Protein AF-A0A944BXS2-F1 (afdb_monomer)

Mean predicted aligned error: 5.57 Å

Solvent-accessible surface area (backbone atoms only — not comparable to full-atom values): 3165 Å² total; per-residue (Å²): 133,82,77,56,68,67,58,54,53,53,51,50,53,50,52,55,50,30,16,55,75,72,72,42,91,80,56,99,67,84,56,84,87,54,51,71,67,57,57,47,52,28,56,49,41,52,50,56,76,73,101

pLDDT: mean 83.99, std 10.34, range [45.31, 92.38]

Nearest PDB structures (foldseek):
  6mte-assembly1_v  TM=6.551E-01  e=4.555E+00  Oryctolagus cuniculus

Foldseek 3Di:
DDPPVVVVVVVVVLLCVLLVVVVHDDDPDDPVVDDPVSVVSSVVSSVVVVD

Secondary structure (DSSP, 8-state):
----HHHHHHHHHHHHHHHHHTT----SS--TTS-HHHHHHHHHHHHHHH-

Structure (mmCIF, N/CA/C/O backbone):
data_AF-A0A944BXS2-F1
#
_entry.id   AF-A0A944BXS2-F1
#
loop_
_atom_site.group_PDB
_atom_site.id
_atom_site.type_symbol
_atom_site.label_atom_id
_atom_site.label_alt_id
_atom_site.label_comp_id
_atom_site.label_asym_id
_atom_site.label_entity_id
_atom_s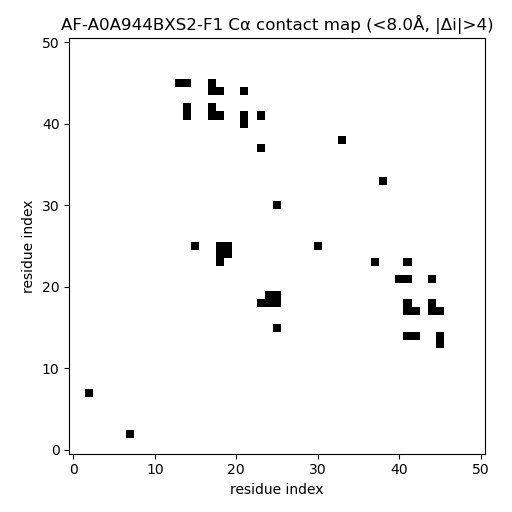ite.label_seq_id
_atom_site.pdbx_PDB_ins_code
_atom_site.Cartn_x
_atom_site.Cartn_y
_atom_site.Cartn_z
_atom_site.occupancy
_atom_site.B_iso_or_equiv
_atom_site.auth_seq_id
_atom_site.auth_comp_id
_atom_site.auth_asym_id
_atom_site.auth_atom_id
_atom_site.pdbx_PDB_model_num
ATOM 1 N N . MET A 1 1 ? 21.167 -7.775 -9.595 1.00 45.31 1 MET A N 1
ATOM 2 C CA . MET A 1 1 ? 19.883 -7.428 -10.241 1.00 45.31 1 MET A CA 1
ATOM 3 C C . MET A 1 1 ? 19.514 -6.020 -9.812 1.00 45.31 1 MET A C 1
ATOM 5 O O . MET A 1 1 ? 18.983 -5.838 -8.724 1.00 45.31 1 MET A O 1
ATOM 9 N N . ALA A 1 2 ? 19.926 -5.019 -10.590 1.00 52.28 2 ALA A N 1
ATOM 10 C CA . ALA A 1 2 ? 19.617 -3.628 -10.292 1.00 52.28 2 ALA A CA 1
ATOM 11 C C . ALA A 1 2 ? 18.108 -3.431 -10.451 1.00 52.28 2 ALA A C 1
ATOM 13 O O . ALA A 1 2 ? 17.552 -3.680 -11.518 1.00 52.28 2 ALA A O 1
ATOM 14 N N . THR A 1 3 ? 1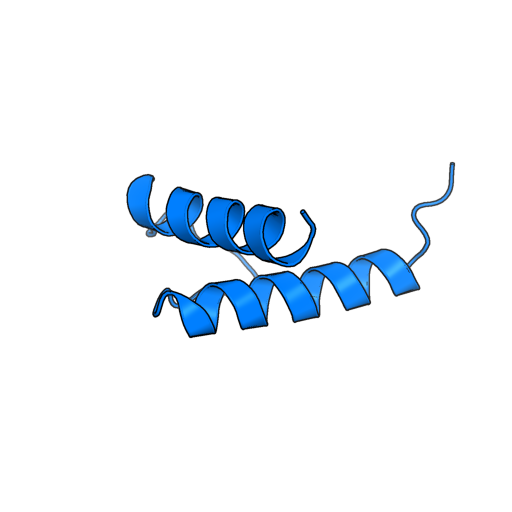7.442 -3.034 -9.372 1.00 54.78 3 THR A N 1
ATOM 15 C CA . THR A 1 3 ? 16.086 -2.502 -9.437 1.00 54.78 3 THR A CA 1
ATOM 16 C C . THR A 1 3 ? 16.110 -1.342 -10.419 1.00 54.78 3 THR A C 1
ATOM 18 O O . THR A 1 3 ? 16.771 -0.344 -10.136 1.00 54.78 3 THR A O 1
ATOM 21 N N . VAL A 1 4 ? 15.450 -1.491 -11.562 1.00 68.88 4 VAL A N 1
ATOM 22 C CA . VAL A 1 4 ? 15.341 -0.432 -12.565 1.00 68.88 4 VAL A CA 1
ATOM 23 C C . VAL A 1 4 ? 14.639 0.748 -11.875 1.00 68.88 4 VAL A C 1
ATOM 25 O O . VAL A 1 4 ? 13.503 0.571 -11.420 1.00 68.88 4 VAL A O 1
ATOM 28 N N . PRO A 1 5 ? 15.305 1.894 -11.655 1.00 72.94 5 PRO A N 1
ATOM 29 C CA . PRO A 1 5 ? 14.716 3.007 -10.911 1.00 72.94 5 PRO A CA 1
ATOM 30 C C . PRO A 1 5 ? 13.412 3.499 -11.559 1.00 72.94 5 PRO A C 1
ATOM 32 O O . PRO A 1 5 ? 12.469 3.833 -10.844 1.00 72.94 5 PRO A O 1
ATOM 35 N N . GLU A 1 6 ? 13.299 3.397 -12.883 1.00 73.69 6 GLU A N 1
ATOM 36 C CA . GLU A 1 6 ? 12.079 3.678 -13.641 1.00 73.69 6 GLU A CA 1
ATOM 37 C C . GLU A 1 6 ? 10.913 2.758 -13.244 1.00 73.69 6 GLU A C 1
ATOM 39 O O . GLU A 1 6 ? 9.781 3.217 -13.085 1.00 73.69 6 GLU A O 1
ATOM 44 N N . ALA A 1 7 ? 11.177 1.470 -12.998 1.00 78.00 7 ALA A N 1
ATOM 45 C CA . ALA A 1 7 ? 10.143 0.535 -12.557 1.00 78.00 7 ALA A CA 1
ATOM 46 C C . ALA A 1 7 ? 9.641 0.875 -11.146 1.00 78.00 7 ALA A C 1
ATOM 48 O O . ALA A 1 7 ? 8.453 0.746 -10.866 1.00 78.00 7 ALA A O 1
ATOM 49 N N . LYS A 1 8 ? 10.512 1.367 -10.254 1.00 80.62 8 LYS A N 1
ATOM 50 C CA . LYS A 1 8 ? 10.089 1.830 -8.920 1.00 80.62 8 LYS A CA 1
ATOM 51 C C . LYS A 1 8 ? 9.172 3.045 -8.998 1.00 80.62 8 LYS A C 1
ATOM 53 O O . LYS A 1 8 ? 8.229 3.140 -8.216 1.00 80.62 8 LYS A O 1
ATOM 58 N N . GLU A 1 9 ? 9.443 3.975 -9.906 1.00 83.88 9 GLU A N 1
ATOM 59 C CA . GLU A 1 9 ? 8.619 5.173 -10.055 1.00 83.88 9 GLU A CA 1
ATOM 60 C C . GLU A 1 9 ? 7.245 4.842 -10.649 1.00 83.88 9 GLU A C 1
ATOM 62 O O . GLU A 1 9 ? 6.225 5.290 -10.122 1.00 83.88 9 GLU A O 1
ATOM 67 N N . ALA A 1 10 ? 7.209 3.983 -11.673 1.00 84.88 10 ALA A N 1
ATOM 68 C CA . ALA A 1 10 ? 5.968 3.473 -12.251 1.00 84.88 10 ALA A CA 1
ATOM 69 C C . ALA A 1 10 ? 5.118 2.729 -11.207 1.00 84.88 10 ALA A C 1
ATOM 71 O O . ALA A 1 10 ? 3.932 3.014 -11.058 1.00 84.88 10 ALA A O 1
ATOM 72 N N . LEU A 1 11 ? 5.736 1.848 -10.412 1.00 85.31 11 LEU A N 1
ATOM 73 C CA . LEU A 1 11 ? 5.052 1.127 -9.333 1.00 85.31 11 LEU A CA 1
ATOM 74 C C . LEU A 1 11 ? 4.532 2.060 -8.232 1.00 85.31 11 LEU A C 1
ATOM 76 O O . LEU A 1 11 ? 3.469 1.809 -7.668 1.00 85.31 11 LEU A O 1
ATOM 80 N N . ASN A 1 12 ? 5.250 3.141 -7.918 1.00 86.75 12 ASN A N 1
ATOM 81 C CA . ASN A 1 12 ? 4.778 4.130 -6.950 1.00 86.75 12 ASN A CA 1
ATOM 82 C C . ASN A 1 12 ? 3.559 4.897 -7.469 1.00 86.75 12 ASN A C 1
ATOM 84 O O . ASN A 1 12 ? 2.605 5.057 -6.713 1.00 86.75 12 ASN A O 1
ATOM 88 N N . LYS A 1 13 ? 3.559 5.332 -8.736 1.00 87.88 13 LYS A N 1
ATOM 89 C CA . LYS A 1 13 ? 2.385 5.980 -9.352 1.00 87.88 13 LYS A CA 1
ATOM 90 C C . LYS A 1 13 ? 1.182 5.044 -9.327 1.00 87.88 13 LYS A C 1
ATOM 92 O O . LYS A 1 13 ? 0.143 5.397 -8.782 1.00 87.88 13 LYS A O 1
ATOM 97 N N . PHE A 1 14 ? 1.391 3.810 -9.767 1.00 89.00 14 PHE A N 1
ATOM 98 C CA . PHE A 1 14 ? 0.365 2.779 -9.795 1.00 89.00 14 PHE A CA 1
ATOM 99 C C . PHE A 1 14 ? -0.237 2.482 -8.415 1.00 89.00 14 PHE A C 1
ATOM 101 O O . PHE A 1 14 ? -1.449 2.401 -8.246 1.00 89.00 14 PHE A O 1
ATOM 108 N N . LYS A 1 15 ? 0.605 2.385 -7.382 1.00 86.38 15 LYS A N 1
ATOM 109 C CA . LYS A 1 15 ? 0.149 2.214 -5.999 1.00 86.38 15 LYS A CA 1
ATOM 110 C C . LYS A 1 15 ? -0.735 3.377 -5.528 1.00 86.38 15 LYS A C 1
ATOM 112 O O . LYS A 1 15 ? -1.694 3.145 -4.798 1.00 86.38 15 LYS A O 1
ATOM 117 N N . MET A 1 16 ? -0.395 4.614 -5.892 1.00 91.06 16 MET A N 1
ATOM 118 C CA . MET A 1 16 ? -1.155 5.808 -5.498 1.00 91.06 16 MET A CA 1
ATOM 119 C C . MET A 1 16 ? -2.494 5.900 -6.240 1.00 91.06 16 MET A C 1
ATOM 121 O O . MET A 1 16 ? -3.492 6.316 -5.650 1.00 91.06 16 MET A O 1
ATOM 125 N N . GLU A 1 17 ? -2.534 5.469 -7.500 1.00 89.56 17 GLU A N 1
ATOM 126 C CA . GLU A 1 17 ? -3.764 5.347 -8.289 1.00 89.56 17 GLU A CA 1
ATOM 127 C C . GLU A 1 17 ? -4.692 4.286 -7.694 1.00 89.56 17 GLU A C 1
ATOM 129 O O . GLU A 1 17 ? -5.806 4.618 -7.295 1.00 89.56 17 GLU A O 1
ATOM 134 N N . ALA A 1 18 ? -4.192 3.063 -7.483 1.00 90.81 18 ALA A N 1
ATOM 135 C CA . ALA A 1 18 ? -4.952 1.974 -6.865 1.00 90.81 18 ALA A CA 1
ATOM 136 C C 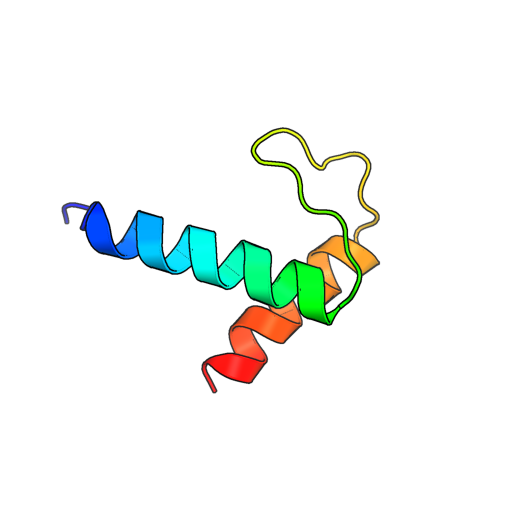. ALA A 1 18 ? -5.506 2.360 -5.483 1.00 90.81 18 ALA A C 1
ATOM 138 O O . ALA A 1 18 ? -6.607 1.967 -5.107 1.00 90.81 18 ALA A O 1
ATOM 139 N N . ALA A 1 19 ? -4.754 3.155 -4.715 1.00 90.88 19 ALA A N 1
ATOM 140 C CA . ALA A 1 19 ? -5.209 3.677 -3.433 1.00 90.88 19 ALA A CA 1
ATOM 141 C C . ALA A 1 19 ? -6.351 4.685 -3.564 1.00 90.88 19 ALA A C 1
ATOM 143 O O . ALA A 1 19 ? -7.318 4.631 -2.802 1.00 90.88 19 ALA A O 1
ATOM 144 N N . SER A 1 20 ? -6.239 5.578 -4.545 1.00 90.56 20 SER A N 1
ATOM 145 C CA . SER A 1 20 ? -7.248 6.592 -4.838 1.00 90.56 20 SER A CA 1
ATOM 146 C C . SER A 1 20 ? -8.552 5.951 -5.314 1.00 90.56 20 SER A C 1
ATOM 148 O O . SER A 1 20 ? -9.624 6.368 -4.882 1.00 90.56 20 SER A O 1
ATOM 150 N N . GLU A 1 21 ? -8.470 4.887 -6.116 1.00 89.75 21 GLU A N 1
ATOM 151 C CA . GLU A 1 21 ? -9.630 4.124 -6.595 1.00 89.75 21 GLU A CA 1
ATOM 152 C C . GLU A 1 21 ? -10.410 3.445 -5.463 1.00 89.75 21 GLU A C 1
ATOM 154 O O . GLU A 1 21 ? -11.640 3.448 -5.467 1.00 89.75 21 GLU A O 1
ATOM 159 N N . VAL A 1 22 ? -9.720 2.913 -4.448 1.00 90.06 22 VAL A N 1
ATOM 160 C CA . VAL A 1 22 ? -10.376 2.317 -3.266 1.00 90.06 22 VAL A CA 1
ATOM 161 C C . VAL A 1 22 ? -10.713 3.333 -2.171 1.00 90.06 22 VAL A C 1
ATOM 163 O O . VAL A 1 22 ? -11.165 2.943 -1.092 1.00 90.06 22 VAL A O 1
ATOM 166 N N . GLY A 1 23 ? -10.473 4.627 -2.408 1.00 89.06 23 GLY A N 1
ATOM 167 C CA . GLY A 1 23 ? -10.725 5.695 -1.438 1.00 89.06 23 GLY A CA 1
ATOM 168 C C . GLY A 1 23 ? -9.834 5.631 -0.191 1.00 89.06 23 GLY A C 1
ATOM 169 O O . GLY A 1 23 ? -10.222 6.111 0.876 1.00 89.06 23 GLY A O 1
ATOM 170 N N . VAL A 1 24 ? -8.649 5.021 -0.289 1.00 9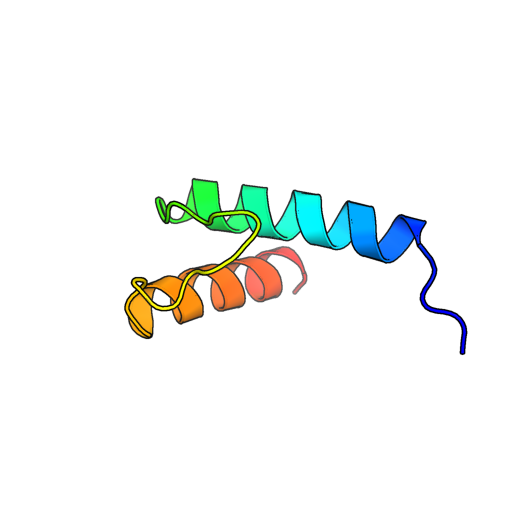1.19 24 VAL A N 1
ATOM 171 C CA . VAL A 1 24 ? -7.671 4.948 0.803 1.00 91.19 24 VAL A CA 1
ATOM 172 C C . VAL A 1 24 ? -6.619 6.031 0.610 1.00 91.19 24 VAL A C 1
ATOM 174 O O . VAL A 1 24 ? -5.901 6.062 -0.385 1.00 91.19 24 VAL A O 1
ATOM 177 N N . ASN A 1 25 ? -6.482 6.905 1.605 1.00 86.69 25 ASN A N 1
ATOM 178 C CA . ASN A 1 25 ? -5.457 7.941 1.589 1.00 86.69 25 ASN A CA 1
ATOM 179 C C . ASN A 1 25 ? -4.090 7.357 1.977 1.00 86.69 25 ASN A C 1
ATOM 181 O O . ASN A 1 25 ? -3.778 7.201 3.159 1.00 86.69 25 ASN A O 1
ATOM 185 N N . LEU A 1 26 ? -3.293 7.023 0.966 1.00 86.50 26 LEU A N 1
ATOM 186 C CA . LEU A 1 26 ? -1.934 6.521 1.120 1.00 86.50 26 LEU A CA 1
ATOM 187 C C . LEU A 1 26 ? -0.930 7.674 1.131 1.00 86.50 26 LEU A C 1
ATOM 189 O O . LEU A 1 26 ? -0.843 8.466 0.197 1.00 86.50 26 LEU A O 1
ATOM 193 N N . LYS A 1 27 ? -0.127 7.745 2.189 1.00 85.62 27 LYS A N 1
ATOM 194 C CA . LYS A 1 27 ? 0.916 8.757 2.370 1.00 85.62 27 LYS A CA 1
ATOM 195 C C . LYS A 1 27 ? 2.241 8.239 1.807 1.00 85.62 27 LYS A C 1
ATOM 197 O O . LYS A 1 27 ? 2.581 7.066 1.995 1.00 85.62 27 LYS A O 1
ATOM 202 N N . GLN A 1 28 ? 3.048 9.104 1.187 1.00 81.44 28 GLN A N 1
ATOM 203 C CA . GLN A 1 28 ? 4.463 8.799 0.931 1.00 81.44 28 GLN A CA 1
ATOM 204 C C . GLN A 1 28 ? 5.231 8.846 2.257 1.00 81.44 28 GLN A C 1
ATOM 206 O O . GLN A 1 28 ? 5.773 9.872 2.651 1.00 81.44 28 GLN A O 1
ATOM 211 N N . GLY A 1 29 ? 5.216 7.730 2.983 1.00 83.88 29 GLY A N 1
ATOM 212 C CA . GLY A 1 29 ? 5.830 7.619 4.299 1.00 83.88 29 GLY A CA 1
ATOM 213 C C . GLY A 1 29 ? 5.123 6.586 5.166 1.00 83.88 29 GLY A C 1
ATOM 214 O O . GLY A 1 29 ? 4.760 5.502 4.702 1.00 83.88 29 GLY A O 1
ATOM 215 N N . TYR A 1 30 ? 4.940 6.920 6.440 1.00 80.69 30 TYR A N 1
ATOM 216 C CA . TYR A 1 30 ? 4.288 6.038 7.397 1.00 80.69 30 TYR A CA 1
ATOM 217 C C . TYR A 1 30 ? 2.783 5.936 7.128 1.00 80.69 30 TYR A C 1
ATOM 219 O O . TYR A 1 30 ? 2.094 6.947 7.024 1.00 80.69 30 TYR A O 1
ATOM 227 N N . ASN A 1 31 ? 2.298 4.699 7.028 1.00 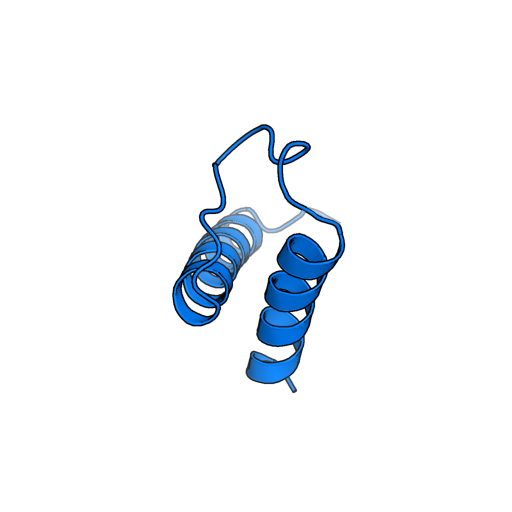86.38 31 ASN A N 1
ATOM 228 C CA . ASN A 1 31 ? 0.886 4.353 6.851 1.00 86.38 31 ASN A CA 1
ATOM 229 C C . ASN A 1 31 ? 0.423 3.342 7.914 1.00 86.38 31 ASN A C 1
ATOM 231 O O . ASN A 1 31 ? -0.502 2.572 7.677 1.00 86.38 31 ASN A O 1
ATOM 235 N N . GLY A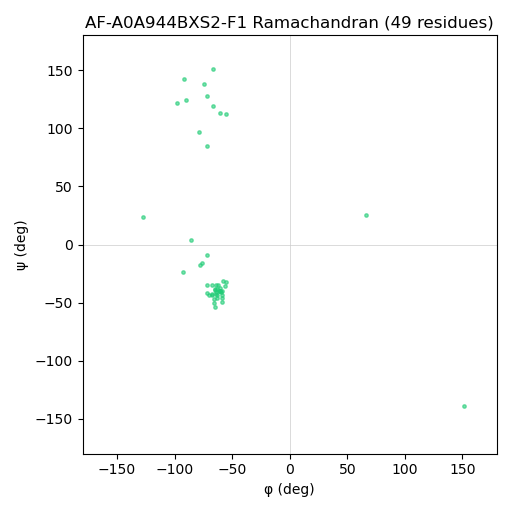 1 32 ? 1.103 3.277 9.065 1.00 84.06 32 GLY A N 1
ATOM 236 C CA . GLY A 1 32 ? 0.737 2.344 10.137 1.00 84.06 32 GLY A CA 1
ATOM 237 C C . GLY A 1 32 ? -0.555 2.722 10.865 1.00 84.06 32 GLY A C 1
ATOM 238 O O . GLY A 1 32 ? -1.063 1.926 11.644 1.00 84.06 32 GLY A O 1
ATOM 239 N N . ASP A 1 33 ? -1.100 3.909 10.587 1.00 88.69 33 ASP A N 1
ATOM 240 C CA . ASP A 1 33 ? -2.450 4.325 10.967 1.00 88.69 33 ASP A CA 1
ATOM 241 C C . ASP A 1 33 ? -3.553 3.700 10.094 1.00 88.69 33 ASP A C 1
ATOM 243 O O . ASP A 1 33 ? -4.720 3.714 10.484 1.00 88.69 33 ASP A O 1
ATOM 247 N N . LEU A 1 34 ? -3.211 3.132 8.930 1.00 88.69 34 LEU A N 1
ATOM 248 C CA . LEU A 1 34 ? -4.182 2.435 8.091 1.00 88.69 34 LEU A CA 1
ATOM 249 C C . LEU A 1 34 ? -4.541 1.082 8.699 1.00 88.69 34 LEU A C 1
ATOM 251 O O . LEU A 1 34 ? -3.686 0.309 9.133 1.00 88.69 34 LEU A O 1
ATOM 255 N N . THR A 1 35 ? -5.827 0.748 8.651 1.00 90.62 35 THR A N 1
ATOM 256 C CA . THR A 1 35 ? -6.274 -0.590 9.040 1.00 90.62 35 THR A CA 1
ATOM 257 C C . THR A 1 35 ? -5.744 -1.639 8.060 1.00 90.62 35 THR A C 1
ATOM 259 O O . THR A 1 35 ? -5.593 -1.376 6.862 1.00 90.62 35 THR A O 1
ATOM 262 N N . SER A 1 36 ? -5.536 -2.873 8.531 1.00 89.31 36 SER A N 1
ATOM 263 C CA . SER A 1 36 ? -5.109 -3.990 7.672 1.00 89.31 36 SER A CA 1
ATOM 264 C C . SER A 1 36 ? -6.050 -4.201 6.482 1.00 89.31 36 SER A C 1
ATOM 266 O O . SER A 1 36 ? -5.599 -4.556 5.397 1.00 89.31 36 SER A O 1
ATOM 268 N N . LYS A 1 37 ? -7.348 -3.918 6.662 1.00 90.19 37 LYS A N 1
ATOM 269 C CA . LYS A 1 37 ? -8.347 -3.955 5.589 1.00 90.19 37 LYS A CA 1
ATOM 270 C C . LYS A 1 37 ? -8.048 -2.923 4.502 1.00 90.19 37 LYS A C 1
ATOM 272 O O . LYS A 1 37 ? -8.076 -3.273 3.333 1.00 90.19 37 LYS A O 1
ATOM 277 N N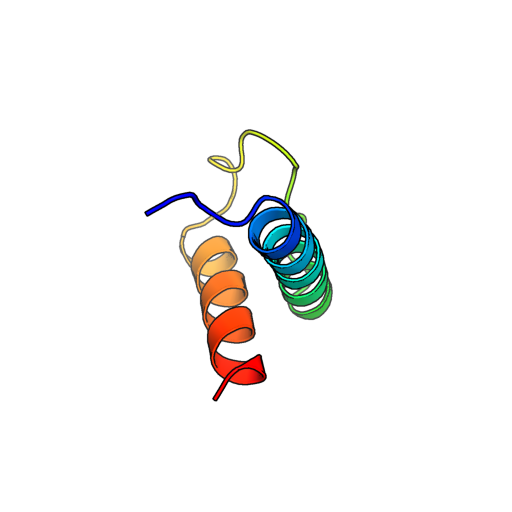 . GLN A 1 38 ? -7.736 -1.681 4.869 1.00 89.62 38 GLN A N 1
ATOM 278 C CA . GLN A 1 38 ? -7.423 -0.624 3.902 1.00 89.62 38 GLN A CA 1
ATOM 279 C C . GLN A 1 38 ? -6.135 -0.926 3.137 1.00 89.62 38 GLN A C 1
ATOM 281 O O . GLN A 1 38 ? -6.132 -0.863 1.913 1.00 89.62 38 GLN A O 1
ATOM 286 N N . ALA A 1 39 ? -5.067 -1.323 3.834 1.00 89.56 39 ALA A N 1
ATOM 287 C CA . ALA A 1 39 ? -3.818 -1.717 3.182 1.00 89.56 39 ALA A CA 1
ATOM 288 C C . ALA A 1 39 ? -4.018 -2.925 2.244 1.00 89.56 39 ALA A C 1
ATOM 290 O O . ALA A 1 39 ? -3.491 -2.944 1.131 1.00 89.56 39 ALA A O 1
ATOM 291 N N . GLY A 1 40 ? -4.829 -3.899 2.673 1.00 90.25 40 GLY A N 1
ATOM 292 C CA . GLY A 1 40 ? -5.211 -5.059 1.872 1.00 90.25 40 GLY A CA 1
ATOM 293 C C . GLY A 1 40 ? -6.016 -4.690 0.625 1.00 90.25 40 GLY A C 1
ATOM 294 O O . GLY A 1 40 ? -5.714 -5.198 -0.449 1.00 90.25 40 GLY A O 1
ATOM 295 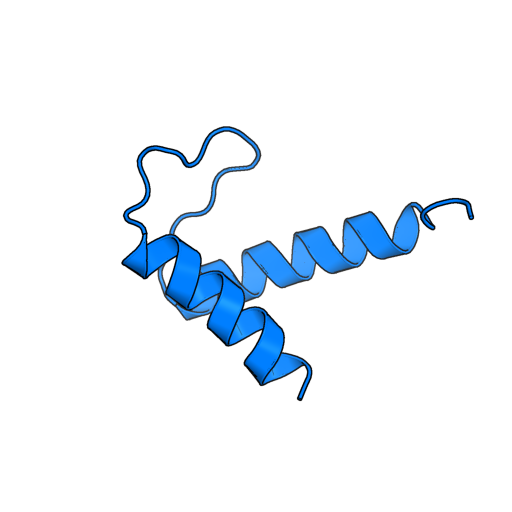N N . SER A 1 41 ? -6.983 -3.772 0.731 1.00 92.31 41 SER A N 1
ATOM 296 C CA . SER A 1 41 ? -7.774 -3.300 -0.414 1.00 92.31 41 SER A CA 1
ATOM 297 C C . SER A 1 41 ? -6.907 -2.664 -1.499 1.00 92.31 41 SER A C 1
ATOM 299 O O . SER A 1 41 ? -7.119 -2.933 -2.678 1.00 92.31 41 SER A O 1
ATOM 301 N N . VAL A 1 42 ? -5.903 -1.870 -1.114 1.00 91.69 42 VAL A N 1
ATOM 302 C CA . VAL A 1 42 ? -4.968 -1.258 -2.071 1.00 91.69 42 VAL A CA 1
ATOM 303 C C . VAL A 1 42 ? -4.133 -2.328 -2.766 1.00 91.69 42 VAL A C 1
ATOM 305 O O . VAL A 1 42 ? -4.064 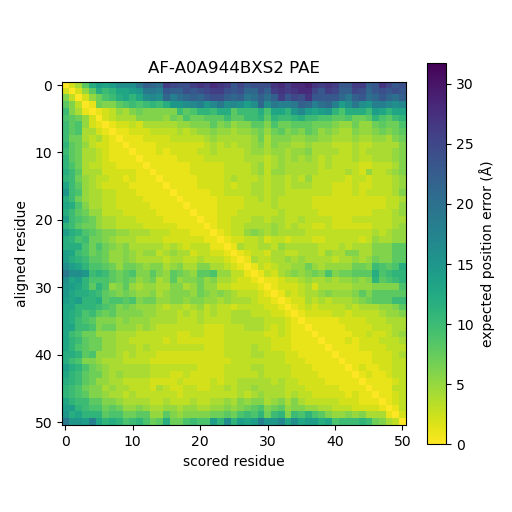-2.357 -3.991 1.00 91.69 42 VAL A O 1
ATOM 308 N N . GLY A 1 43 ? -3.521 -3.237 -1.997 1.00 90.00 43 GLY A N 1
ATOM 309 C CA . GLY A 1 43 ? -2.723 -4.326 -2.566 1.00 90.00 43 GLY A CA 1
ATOM 310 C C . GLY A 1 43 ? -3.546 -5.239 -3.479 1.00 90.00 43 GLY A C 1
ATOM 311 O O . GLY A 1 43 ? -3.067 -5.652 -4.530 1.00 90.00 43 GLY A O 1
ATOM 312 N N . GLY A 1 44 ? -4.805 -5.498 -3.116 1.00 92.38 44 GLY A N 1
ATOM 313 C CA . GLY A 1 44 ? -5.748 -6.255 -3.934 1.00 92.38 44 GLY A CA 1
ATOM 314 C C . GLY A 1 44 ? -6.086 -5.557 -5.250 1.00 92.38 44 GLY A C 1
ATOM 315 O O . GLY A 1 44 ? -6.087 -6.215 -6.287 1.00 92.38 44 GLY A O 1
ATOM 316 N N . GLN A 1 45 ? -6.308 -4.237 -5.243 1.00 92.31 45 GLN A N 1
ATOM 317 C CA . GLN A 1 45 ? -6.517 -3.482 -6.484 1.00 92.31 45 GLN A CA 1
ATOM 318 C C . GLN A 1 45 ? -5.286 -3.485 -7.386 1.00 92.31 45 GLN A C 1
ATOM 320 O O . GLN A 1 45 ? -5.419 -3.702 -8.585 1.00 92.31 45 GLN A O 1
ATOM 325 N N . MET A 1 46 ? -4.088 -3.344 -6.816 1.00 89.69 46 MET A N 1
ATOM 326 C CA . MET A 1 46 ? -2.849 -3.410 -7.594 1.00 89.69 46 MET A CA 1
ATOM 327 C C . MET A 1 46 ? -2.697 -4.749 -8.332 1.00 89.69 46 MET A C 1
ATOM 329 O O . MET A 1 46 ? -2.258 -4.767 -9.477 1.00 89.69 46 MET A O 1
ATOM 333 N N . VAL A 1 47 ? -3.063 -5.869 -7.698 1.00 89.38 47 VAL A N 1
ATOM 334 C CA . VAL A 1 47 ? -3.039 -7.189 -8.352 1.00 89.38 47 VAL A CA 1
ATOM 335 C C . VAL A 1 47 ? -4.165 -7.310 -9.379 1.00 89.38 47 VAL A C 1
ATOM 337 O O . VAL A 1 47 ? -3.927 -7.799 -10.474 1.00 89.38 47 VAL A O 1
ATOM 340 N N . ASN A 1 48 ? -5.366 -6.823 -9.063 1.00 88.75 48 ASN A N 1
ATOM 341 C CA . ASN A 1 48 ? -6.523 -6.882 -9.957 1.00 88.75 48 ASN A CA 1
ATOM 342 C C . ASN A 1 48 ? -6.326 -6.105 -11.267 1.00 88.75 48 ASN A C 1
ATOM 344 O O . ASN A 1 48 ? -6.835 -6.523 -12.293 1.00 88.75 48 ASN A O 1
ATOM 348 N N . VAL A 1 49 ? -5.608 -4.982 -11.245 1.00 82.75 49 VAL A N 1
ATOM 349 C CA . VAL A 1 49 ? -5.305 -4.215 -12.467 1.00 82.75 49 VAL A CA 1
ATOM 350 C C . VAL A 1 49 ? -4.168 -4.861 -13.281 1.00 82.75 49 VAL A C 1
ATOM 352 O O . VAL A 1 49 ? -4.015 -4.582 -14.467 1.00 82.75 49 VAL A O 1
ATOM 355 N N . MET A 1 50 ? -3.375 -5.744 -12.667 1.00 74.50 50 MET A N 1
ATOM 356 C CA . MET A 1 50 ? -2.267 -6.450 -13.320 1.00 74.50 50 MET A CA 1
ATOM 357 C C . MET A 1 50 ? -2.668 -7.822 -13.904 1.00 74.50 50 MET A C 1
ATOM 359 O O . MET A 1 50 ? -1.966 -8.320 -14.786 1.00 74.50 50 MET A O 1
ATOM 363 N N . CYS A 1 51 ? -3.735 -8.450 -13.391 1.00 64.19 51 CYS A N 1
ATOM 364 C CA . CYS A 1 51 ? -4.204 -9.794 -13.764 1.00 64.19 51 CYS A CA 1
ATOM 365 C C . CYS A 1 51 ? -5.406 -9.795 -14.714 1.00 64.19 51 CYS A C 1
ATOM 367 O O . CYS A 1 51 ? -6.185 -8.821 -14.710 1.00 64.19 51 CYS A O 1
#

Sequence (51 aa):
MATVPEAKEALNKFKMEAASEVGVNLKQGYNGDLTSKQAGSVGGQMVNVMC

Radius of gyration: 11.64 Å; Cα contacts (8 Å, |Δi|>4): 24; chains: 1; bounding box: 31×19×25 Å